Protein AF-A0AA90ZBV1-F1 (afdb_monomer_lite)

pLDDT: mean 76.78, std 12.33, range [44.19, 93.0]

Foldseek 3Di:
DDPVVVVVVVVVVVVVVVVPPPPDKDWDWPPPDDDPPDDIDIDTDDPDPDDDDDDDDDDDFDADPQFTFFFPWQDFDDDDKDKDKDKDAQWQWFWWWAPDPHIDTPDIAGDDNRMDMDMDIPDDGGGTTGGHGGGDDD

Organism: NCBI:txid325778

Sequence (138 aa):
MTKKTKICLLVCITLSLFLLIPSAGAYEITPINPTVGEEIIVTGNSPTSSVPAKIVFTKTVPVEDGEYLYYVGKVAIPEGPNKFIVEASNVEDLEVKTKLMFWLTAGHPS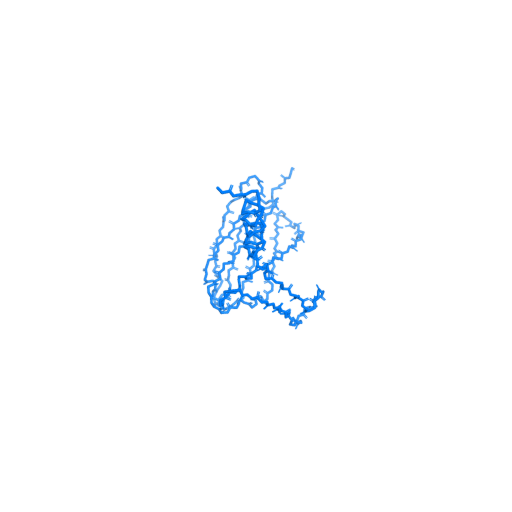ATDGKASYSMSNVPKGSLLHKTNRHSPA

Secondary structure (DSSP, 8-state):
--HHHHHHHHHHHHHHHHTT---PPPEEEE-SSPPTTPPPEEEE--SSS--------------BTTBB--------PPSSS-EEEEEEES-SB--EEEESSSEEEEE-PBPBTTEEEEEEES--SS-EEE-B------

Radius of gyration: 24.76 Å; chains: 1; bounding box: 38×33×84 Å

Structure (mmCIF, N/CA/C/O backbone):
data_AF-A0AA90ZBV1-F1
#
_entry.id   AF-A0AA90ZBV1-F1
#
loop_
_atom_site.group_PDB
_atom_site.id
_atom_site.type_symbol
_atom_site.label_atom_id
_atom_site.label_alt_id
_atom_site.label_comp_id
_atom_site.label_asym_id
_atom_site.label_entity_id
_atom_site.label_seq_id
_atom_site.pdbx_PDB_ins_code
_atom_site.Cartn_x
_atom_site.Cartn_y
_atom_site.Cartn_z
_atom_site.occupancy
_atom_site.B_iso_or_equiv
_atom_site.auth_seq_id
_atom_site.auth_comp_id
_atom_site.auth_asym_id
_atom_site.auth_atom_id
_atom_site.pdbx_PDB_model_num
ATOM 1 N N . MET A 1 1 ? 5.862 15.373 61.474 1.00 58.88 1 MET A N 1
ATOM 2 C CA . MET A 1 1 ? 5.528 14.149 60.705 1.00 58.88 1 MET A CA 1
ATOM 3 C C . MET A 1 1 ? 6.471 13.026 61.121 1.00 58.88 1 MET A C 1
ATOM 5 O O . MET A 1 1 ? 7.680 13.190 60.986 1.00 58.88 1 MET A O 1
ATOM 9 N N . THR A 1 2 ? 5.959 11.944 61.711 1.00 77.25 2 THR A N 1
ATOM 10 C CA . THR A 1 2 ? 6.802 10.882 62.295 1.00 77.25 2 THR A CA 1
ATOM 11 C C . THR A 1 2 ? 7.388 9.976 61.202 1.00 77.25 2 THR A C 1
ATOM 13 O O . THR A 1 2 ? 6.857 9.909 60.092 1.00 77.25 2 THR A O 1
ATOM 16 N N . LYS A 1 3 ? 8.487 9.259 61.493 1.00 79.19 3 LYS A N 1
ATOM 17 C CA . LYS A 1 3 ? 9.135 8.314 60.552 1.00 79.19 3 LYS A CA 1
ATOM 18 C C . LYS A 1 3 ? 8.133 7.300 59.974 1.00 79.19 3 LYS A C 1
ATOM 20 O O . LYS A 1 3 ? 8.190 6.990 58.790 1.00 79.19 3 LYS A O 1
ATOM 25 N N . LYS A 1 4 ? 7.163 6.873 60.790 1.00 78.25 4 LYS A N 1
ATOM 26 C CA . LYS A 1 4 ? 6.062 5.977 60.404 1.00 78.25 4 LYS A CA 1
ATOM 27 C C . LYS A 1 4 ? 5.124 6.616 59.372 1.00 78.25 4 LYS A C 1
ATOM 29 O O . LYS A 1 4 ? 4.787 5.973 58.386 1.00 78.25 4 LYS A O 1
ATOM 34 N N . THR A 1 5 ? 4.772 7.893 59.543 1.00 80.12 5 THR A N 1
ATOM 35 C CA . THR A 1 5 ? 3.947 8.638 58.575 1.00 80.12 5 THR A CA 1
ATOM 36 C C . THR A 1 5 ? 4.666 8.819 57.235 1.00 80.12 5 THR A C 1
ATOM 38 O O . THR A 1 5 ? 4.034 8.702 56.194 1.00 80.12 5 THR A O 1
ATOM 41 N N . LYS A 1 6 ? 5.987 9.055 57.239 1.00 81.19 6 LYS A N 1
ATOM 42 C CA . LYS A 1 6 ? 6.788 9.174 56.004 1.00 81.19 6 LYS A CA 1
ATOM 43 C C . LYS A 1 6 ? 6.893 7.848 55.243 1.00 81.19 6 LYS A C 1
ATOM 45 O O . LYS A 1 6 ? 6.773 7.854 54.027 1.00 81.19 6 LYS A O 1
ATOM 50 N N . ILE A 1 7 ? 7.077 6.731 55.953 1.00 86.88 7 ILE A N 1
ATOM 51 C CA . ILE A 1 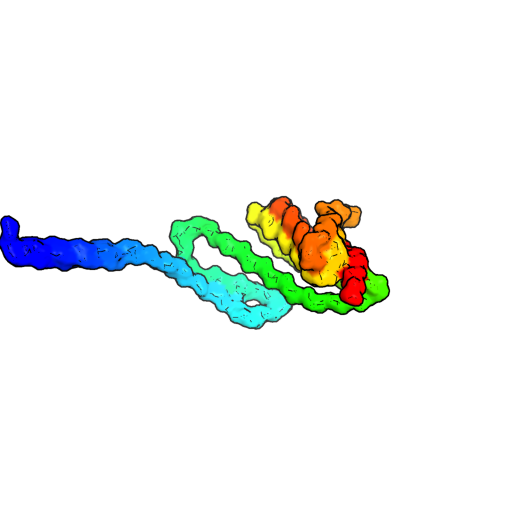7 ? 7.112 5.386 55.353 1.00 86.88 7 ILE A CA 1
ATOM 52 C C . ILE A 1 7 ? 5.747 5.026 54.759 1.00 86.88 7 ILE A C 1
ATOM 54 O O . ILE A 1 7 ? 5.687 4.568 53.627 1.00 86.88 7 ILE A O 1
ATOM 58 N N . CYS A 1 8 ? 4.656 5.293 55.482 1.00 86.31 8 CYS A N 1
ATOM 59 C CA . CYS A 1 8 ? 3.302 5.064 54.977 1.00 86.31 8 CYS A CA 1
ATOM 60 C C . CYS A 1 8 ? 3.029 5.885 53.707 1.00 86.31 8 CYS A C 1
ATOM 62 O O . CYS A 1 8 ? 2.565 5.346 52.708 1.00 86.31 8 CYS A O 1
ATOM 64 N N . LEU A 1 9 ? 3.411 7.168 53.708 1.00 85.75 9 LEU A N 1
ATOM 65 C CA . LEU A 1 9 ? 3.267 8.028 52.534 1.00 85.75 9 LEU A CA 1
ATOM 66 C C . LEU A 1 9 ? 4.093 7.511 51.344 1.00 85.75 9 LEU A C 1
ATOM 68 O O . LEU A 1 9 ? 3.588 7.478 50.228 1.00 85.75 9 LEU A O 1
ATOM 72 N N . LEU A 1 10 ? 5.334 7.074 51.586 1.00 87.12 10 LEU A N 1
ATOM 73 C CA . LEU A 1 10 ? 6.209 6.523 50.551 1.00 87.12 10 LEU A CA 1
ATOM 74 C C . LEU A 1 10 ? 5.605 5.255 49.928 1.00 87.12 10 LEU A C 1
ATOM 76 O O . LEU A 1 10 ? 5.562 5.150 48.709 1.00 87.12 10 LEU A O 1
ATOM 80 N N . VAL A 1 11 ? 5.078 4.342 50.753 1.00 88.69 11 VAL A N 1
ATOM 81 C CA . VAL A 1 11 ? 4.419 3.107 50.295 1.00 88.69 11 VAL A CA 1
ATOM 82 C C . VAL A 1 11 ? 3.158 3.418 49.485 1.00 88.69 11 VAL A C 1
ATOM 84 O O . VAL A 1 11 ? 2.960 2.842 48.415 1.00 88.69 11 VAL A O 1
ATOM 87 N N . CYS A 1 12 ? 2.331 4.363 49.939 1.00 85.00 12 CYS A N 1
ATOM 88 C CA . CYS A 1 12 ? 1.135 4.781 49.206 1.00 85.00 12 CYS A CA 1
ATOM 89 C C . CYS A 1 12 ? 1.480 5.405 47.851 1.00 85.00 12 CYS A C 1
ATOM 91 O O . CYS A 1 12 ? 0.835 5.076 46.856 1.00 85.00 12 CYS A O 1
ATOM 93 N N . ILE A 1 13 ? 2.509 6.256 47.790 1.00 86.44 13 ILE A N 1
ATOM 94 C CA . ILE A 1 13 ? 2.992 6.856 46.539 1.00 86.44 13 ILE A CA 1
ATOM 95 C C . ILE A 1 13 ? 3.507 5.761 45.601 1.00 86.44 13 ILE A C 1
ATOM 97 O O . ILE A 1 13 ? 3.111 5.715 44.442 1.00 86.44 13 ILE A O 1
ATOM 101 N N . THR A 1 14 ? 4.320 4.822 46.094 1.00 82.44 14 THR A N 1
ATOM 102 C CA . THR A 1 14 ? 4.816 3.726 45.249 1.00 82.44 14 THR A CA 1
ATOM 103 C C . THR A 1 14 ? 3.687 2.837 44.726 1.00 82.44 14 THR A C 1
ATOM 105 O O . THR A 1 14 ? 3.709 2.457 43.561 1.00 82.44 14 THR A O 1
ATOM 108 N N . LEU A 1 15 ? 2.665 2.553 45.540 1.00 83.25 15 LEU A N 1
ATOM 109 C CA . LEU A 1 15 ? 1.532 1.717 45.136 1.00 83.25 15 LEU A CA 1
ATOM 110 C C . LEU A 1 15 ? 0.642 2.418 44.100 1.00 83.25 15 LEU A C 1
ATOM 112 O O . LEU A 1 15 ? 0.181 1.788 43.154 1.00 83.25 15 LEU A O 1
ATOM 116 N N . SER A 1 16 ? 0.439 3.728 44.245 1.00 79.81 16 SER A N 1
ATOM 117 C CA . SER A 1 16 ? -0.334 4.518 43.281 1.00 79.81 16 SER A CA 1
ATOM 118 C C . SER A 1 16 ? 0.407 4.733 41.958 1.00 79.81 16 SER A C 1
ATOM 120 O O . SER A 1 16 ? -0.244 4.764 40.916 1.00 79.81 16 SER A O 1
ATOM 122 N N . LEU A 1 17 ? 1.746 4.766 41.953 1.00 77.50 17 LEU A N 1
ATOM 123 C CA . LEU A 1 17 ? 2.526 4.742 40.708 1.00 77.50 17 LEU A CA 1
ATOM 124 C C . LEU A 1 17 ? 2.380 3.421 39.931 1.00 77.50 17 LEU A C 1
ATOM 126 O O . LEU A 1 17 ? 2.368 3.447 38.704 1.00 77.50 17 LEU A O 1
ATOM 130 N N . PHE A 1 18 ? 2.227 2.279 40.610 1.00 70.94 18 PHE A N 1
ATOM 131 C CA . PHE A 1 18 ? 2.058 0.976 39.948 1.00 70.94 18 PHE A CA 1
ATOM 132 C C . PHE A 1 18 ? 0.698 0.806 39.251 1.00 70.94 18 PHE A C 1
ATOM 134 O O . PHE A 1 18 ? 0.591 0.027 38.307 1.00 70.94 18 PHE A O 1
ATOM 141 N N . LEU A 1 19 ? -0.334 1.542 39.673 1.00 70.69 19 LEU A N 1
ATOM 142 C CA . LEU A 1 19 ? -1.674 1.486 39.070 1.00 70.69 19 LEU A CA 1
ATOM 143 C C . LEU A 1 19 ? -1.800 2.312 37.781 1.00 70.69 19 LEU A C 1
ATOM 145 O O . LEU A 1 19 ? -2.812 2.221 37.093 1.00 70.69 19 LEU A O 1
ATOM 149 N N . LEU A 1 20 ? -0.786 3.114 37.446 1.00 65.75 20 LEU A N 1
ATOM 150 C CA . LEU A 1 20 ? -0.769 3.961 36.251 1.00 65.75 20 LEU A CA 1
ATOM 151 C C . LEU A 1 20 ? -0.214 3.251 35.011 1.00 65.75 20 LEU A C 1
ATOM 153 O O . LEU A 1 20 ? -0.076 3.893 33.973 1.00 65.75 20 LEU A O 1
ATOM 157 N N . ILE A 1 21 ? 0.121 1.958 35.090 1.00 69.56 21 ILE A N 1
ATOM 158 C CA . ILE A 1 21 ? 0.583 1.211 33.918 1.00 69.56 21 ILE A CA 1
ATOM 159 C C . ILE A 1 21 ? -0.622 1.034 32.982 1.00 69.56 21 ILE A C 1
ATOM 161 O O . ILE A 1 21 ? -1.562 0.321 33.343 1.00 69.56 21 ILE A O 1
ATOM 165 N N . PRO A 1 22 ? -0.638 1.663 31.792 1.00 64.19 22 PRO A N 1
ATOM 166 C CA . PRO A 1 22 ? -1.705 1.427 30.836 1.00 64.19 22 PRO A CA 1
ATOM 167 C C . PRO A 1 22 ? -1.678 -0.051 30.445 1.00 64.19 22 PRO A C 1
ATOM 169 O O . PRO A 1 22 ? -0.623 -0.580 30.087 1.00 64.19 22 PRO A O 1
ATOM 172 N N . SER A 1 23 ? -2.824 -0.733 30.504 1.00 60.84 23 SER A N 1
ATOM 173 C CA . SER A 1 23 ? -2.918 -2.074 29.934 1.00 60.84 23 SER A CA 1
ATOM 174 C C . SER A 1 23 ? -2.713 -1.942 28.427 1.00 60.84 23 SER A C 1
ATOM 176 O O . SER A 1 23 ? -3.574 -1.403 27.726 1.00 60.84 23 SER A O 1
ATOM 178 N N . ALA A 1 24 ? -1.564 -2.387 27.922 1.00 62.38 24 ALA A N 1
ATOM 179 C CA . ALA A 1 24 ? -1.395 -2.564 26.491 1.00 62.38 24 ALA A CA 1
ATOM 180 C C . ALA A 1 24 ? -2.477 -3.548 26.025 1.00 62.38 24 ALA A C 1
ATOM 182 O O . ALA A 1 24 ? -2.608 -4.632 26.594 1.00 62.38 24 ALA A O 1
ATOM 183 N N . GLY A 1 25 ? -3.291 -3.146 25.046 1.00 63.03 25 GLY A N 1
ATOM 184 C CA . GLY A 1 25 ? -4.270 -4.048 24.449 1.00 63.03 25 GLY A CA 1
ATOM 185 C C . GLY A 1 25 ? -3.539 -5.269 23.898 1.00 63.03 25 GLY A C 1
ATOM 186 O O . GLY A 1 25 ? -2.660 -5.128 23.049 1.00 63.03 25 GLY A O 1
ATOM 187 N N . ALA A 1 26 ? -3.857 -6.450 24.424 1.00 76.12 26 ALA A N 1
ATOM 188 C CA . ALA A 1 26 ? -3.373 -7.704 23.872 1.00 76.12 26 ALA A CA 1
ATOM 189 C C . ALA A 1 26 ? -4.268 -8.061 22.682 1.00 76.12 26 ALA A C 1
ATOM 191 O O . ALA A 1 26 ? -5.489 -8.137 22.837 1.00 76.12 26 ALA A O 1
ATOM 192 N N . TYR A 1 27 ? -3.658 -8.237 21.511 1.00 82.00 27 TYR A N 1
ATOM 193 C CA . TYR A 1 27 ? -4.326 -8.714 20.306 1.00 82.00 27 TYR A CA 1
ATOM 194 C C . TYR A 1 27 ? -3.715 -10.052 19.895 1.00 82.00 27 TYR A C 1
ATOM 196 O O . TYR A 1 27 ? -2.494 -10.193 19.849 1.00 82.00 27 TYR A O 1
ATOM 204 N N . GLU A 1 28 ? -4.567 -11.011 19.573 1.00 86.75 28 GLU A N 1
ATOM 205 C CA . GLU A 1 28 ? -4.226 -12.327 19.045 1.00 86.75 28 GLU A CA 1
ATOM 206 C C . GLU A 1 28 ? -4.736 -12.432 17.606 1.00 86.75 28 GLU A C 1
ATOM 208 O O . GLU A 1 28 ? -5.804 -11.911 17.283 1.00 86.75 28 GLU A O 1
ATOM 213 N N . ILE A 1 29 ? -3.962 -13.078 16.730 1.00 86.38 29 ILE A N 1
ATOM 214 C CA . ILE A 1 29 ? -4.259 -13.199 15.297 1.00 86.38 29 ILE A CA 1
ATOM 215 C C . ILE A 1 29 ? -4.319 -14.681 14.934 1.00 86.38 29 ILE A C 1
ATOM 217 O O . ILE A 1 29 ? -3.369 -15.417 15.202 1.00 86.38 29 ILE A O 1
ATOM 221 N N . THR A 1 30 ? -5.412 -15.110 14.302 1.00 88.81 30 THR A N 1
ATOM 222 C CA . THR A 1 30 ? -5.613 -16.495 13.853 1.00 88.81 30 THR A CA 1
ATOM 223 C C . THR A 1 30 ? -6.172 -16.532 12.426 1.00 88.81 30 THR A C 1
ATOM 225 O O . THR A 1 30 ? -7.145 -15.831 12.165 1.00 88.81 30 THR A O 1
ATOM 228 N N . PRO A 1 31 ? -5.634 -17.363 11.513 1.00 88.00 31 PRO A N 1
ATOM 229 C CA . PRO A 1 31 ? -4.410 -18.153 11.655 1.00 88.00 31 PRO A CA 1
ATOM 230 C C . PRO A 1 31 ? -3.150 -17.282 11.510 1.00 88.00 31 PRO A C 1
ATOM 232 O O . PRO A 1 31 ? -3.157 -16.257 10.836 1.00 88.00 31 PRO A O 1
ATOM 235 N N . ILE A 1 32 ? -2.040 -17.715 12.117 1.00 83.50 32 ILE A N 1
ATOM 236 C CA . ILE A 1 32 ? -0.732 -17.036 11.993 1.00 83.50 32 ILE A CA 1
ATOM 237 C C . ILE A 1 32 ? -0.180 -17.117 10.561 1.00 83.50 32 ILE A C 1
ATOM 239 O O . ILE A 1 32 ? 0.501 -16.201 10.111 1.00 83.50 32 ILE A O 1
ATOM 243 N N . ASN A 1 33 ? -0.494 -18.200 9.843 1.00 85.12 33 ASN A N 1
ATOM 244 C CA . ASN A 1 33 ? -0.067 -18.434 8.464 1.00 85.12 33 ASN A CA 1
ATOM 245 C C . ASN A 1 33 ? -1.296 -18.670 7.572 1.00 85.12 33 ASN A C 1
ATOM 247 O O . ASN A 1 33 ? -1.566 -19.817 7.215 1.00 85.12 33 ASN A O 1
ATOM 251 N N . PRO A 1 34 ? -2.064 -17.614 7.259 1.00 83.81 34 PRO A N 1
ATOM 252 C CA . PRO A 1 34 ? -3.245 -17.730 6.419 1.00 83.81 34 PRO A CA 1
ATOM 253 C C . PRO A 1 34 ? -2.865 -18.114 4.989 1.00 83.81 34 PRO A C 1
ATOM 255 O O . PRO A 1 34 ? -1.869 -17.645 4.431 1.00 83.81 34 PRO A O 1
ATOM 258 N N . THR A 1 35 ? -3.700 -18.933 4.371 1.00 83.31 35 THR A N 1
ATOM 259 C CA . THR A 1 35 ? -3.677 -19.246 2.944 1.00 83.31 35 THR A CA 1
ATOM 260 C C . THR A 1 35 ? -4.674 -18.374 2.181 1.00 83.31 35 THR A C 1
ATOM 262 O O . THR A 1 35 ? -5.545 -17.714 2.751 1.00 83.31 35 THR A O 1
ATOM 265 N N . VAL A 1 36 ? -4.516 -18.296 0.858 1.00 77.75 36 VAL A N 1
ATOM 266 C CA . VAL A 1 36 ? -5.352 -17.423 0.021 1.00 77.75 36 VAL A CA 1
ATOM 267 C C . VAL A 1 36 ? -6.819 -17.843 0.130 1.00 77.75 36 VAL A C 1
ATOM 269 O O . VAL A 1 36 ? -7.178 -18.949 -0.259 1.00 77.75 36 VAL A O 1
ATOM 272 N N . GLY A 1 37 ? -7.661 -16.923 0.603 1.00 75.56 37 GLY A N 1
ATOM 273 C CA . GLY A 1 37 ? -9.094 -17.153 0.797 1.00 75.56 37 GLY A CA 1
ATOM 274 C C . GLY A 1 37 ? -9.491 -17.494 2.233 1.00 75.56 37 GLY A C 1
ATOM 275 O O . GLY A 1 37 ? -10.687 -17.570 2.500 1.00 75.56 37 GLY A O 1
ATOM 276 N N . GLU A 1 38 ? -8.536 -17.650 3.153 1.00 81.69 38 GLU A N 1
ATOM 277 C CA . GLU A 1 38 ? -8.839 -17.806 4.577 1.00 81.69 38 GLU A CA 1
ATOM 278 C C . GLU A 1 38 ? -9.190 -16.473 5.244 1.00 81.69 38 GLU A C 1
ATOM 280 O O . GLU A 1 38 ? -8.665 -15.408 4.906 1.00 81.69 38 GLU A O 1
ATOM 285 N N . GLU A 1 39 ? -10.088 -16.554 6.221 1.00 84.12 39 GLU A N 1
ATOM 286 C CA . GLU A 1 39 ? -10.450 -15.435 7.080 1.00 84.12 39 GLU A CA 1
ATOM 287 C C . GLU A 1 39 ? -9.404 -15.268 8.190 1.00 84.12 39 GLU A C 1
ATOM 289 O O . GLU A 1 39 ? -9.060 -16.224 8.886 1.00 84.12 39 GLU A O 1
ATOM 294 N N . ILE A 1 40 ? -8.899 -14.042 8.355 1.00 85.62 40 ILE A N 1
ATOM 295 C CA . ILE A 1 40 ? -7.987 -13.681 9.443 1.00 85.62 40 ILE A CA 1
ATOM 296 C C . ILE A 1 40 ? -8.807 -13.025 10.548 1.00 85.62 40 ILE A C 1
ATOM 298 O O . ILE A 1 40 ? -9.386 -11.955 10.357 1.00 85.62 40 ILE A O 1
ATOM 302 N N . ILE A 1 41 ? -8.813 -13.649 11.717 1.00 85.31 41 ILE A N 1
ATOM 303 C CA . ILE A 1 41 ? -9.507 -13.182 12.909 1.00 85.31 41 ILE A CA 1
ATOM 304 C C . ILE A 1 41 ? -8.490 -12.507 13.826 1.00 85.31 41 ILE A C 1
ATOM 306 O O . ILE A 1 41 ? -7.482 -13.108 14.200 1.00 85.31 41 ILE A O 1
ATOM 310 N N . VAL A 1 42 ? -8.776 -11.261 14.206 1.00 84.62 42 VAL A N 1
ATOM 311 C CA . VAL A 1 42 ? -8.011 -10.516 15.210 1.00 84.62 42 VAL A CA 1
ATOM 312 C C . VAL A 1 42 ? -8.893 -10.317 16.438 1.00 84.62 42 VAL A C 1
ATOM 314 O O . VAL A 1 42 ? -9.898 -9.609 16.374 1.00 84.62 42 VAL A O 1
ATOM 317 N N . THR A 1 43 ? -8.527 -10.934 17.557 1.00 85.38 43 THR A N 1
ATOM 318 C CA . THR A 1 43 ? -9.241 -10.833 18.839 1.00 85.38 43 THR A CA 1
ATOM 319 C C . THR A 1 43 ? -8.407 -10.070 19.847 1.00 85.38 43 THR A C 1
ATOM 321 O O . THR A 1 43 ? -7.210 -10.296 19.954 1.00 85.38 43 THR A O 1
ATOM 324 N N . GLY A 1 44 ? -9.015 -9.178 20.622 1.00 81.00 44 GLY A N 1
ATOM 325 C CA . GLY A 1 44 ? -8.294 -8.454 21.661 1.00 81.00 44 GLY A CA 1
ATOM 326 C C . GLY A 1 44 ? -9.154 -7.426 22.371 1.00 81.00 44 GLY A C 1
ATOM 327 O O . GLY A 1 44 ? -10.270 -7.125 21.946 1.00 81.00 44 GLY A O 1
ATOM 328 N N . ASN A 1 45 ? -8.608 -6.865 23.446 1.00 79.94 45 ASN A N 1
ATOM 329 C CA . ASN A 1 45 ? -9.257 -5.790 24.186 1.00 79.94 45 ASN A CA 1
ATOM 330 C C . ASN A 1 45 ? -8.719 -4.443 23.704 1.00 79.94 45 ASN A C 1
ATOM 332 O O . ASN A 1 45 ? -7.556 -4.108 23.938 1.00 79.94 45 ASN A O 1
ATOM 336 N N . SER A 1 46 ? -9.586 -3.662 23.062 1.00 74.19 46 SER A N 1
ATOM 337 C CA . SER A 1 46 ? -9.286 -2.286 22.683 1.00 74.19 46 SER A CA 1
ATOM 338 C C . SER A 1 46 ? -9.951 -1.309 23.656 1.00 74.19 46 SER A C 1
ATOM 340 O O . SER A 1 46 ? -11.157 -1.416 23.886 1.00 74.19 46 SER A O 1
ATOM 342 N N . PRO A 1 47 ? -9.221 -0.316 24.198 1.00 72.19 47 PRO A N 1
ATOM 343 C CA . PRO A 1 47 ? -9.838 0.788 24.930 1.00 72.19 47 PRO A CA 1
ATOM 344 C C . PRO A 1 47 ? -10.623 1.736 24.002 1.00 72.19 47 PRO A C 1
ATOM 346 O O . PRO A 1 47 ? -11.335 2.615 24.484 1.00 72.19 47 PRO A O 1
ATOM 349 N N . THR A 1 48 ? -10.491 1.586 22.678 1.00 73.56 48 THR A N 1
ATOM 350 C CA . THR A 1 48 ? -11.166 2.397 21.655 1.00 73.56 48 THR A CA 1
ATOM 351 C C . THR A 1 48 ? -12.192 1.581 20.870 1.00 73.56 48 THR A C 1
ATOM 353 O O . THR A 1 48 ? -12.022 0.383 20.654 1.00 73.56 48 THR A O 1
ATOM 356 N N . SER A 1 49 ? -13.230 2.250 20.360 1.00 72.88 49 SER A N 1
ATOM 357 C CA . SER A 1 49 ? -14.286 1.642 19.532 1.0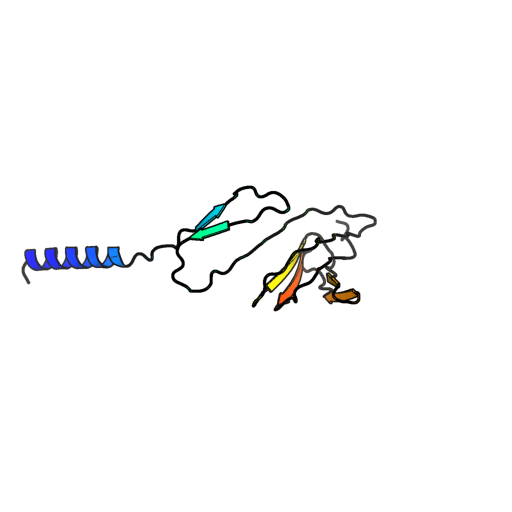0 72.88 49 SER A CA 1
ATOM 358 C C . SER A 1 49 ? -13.838 1.234 18.122 1.00 72.88 49 SER A C 1
ATOM 360 O O . SER A 1 49 ? -14.575 0.543 17.426 1.00 72.88 49 SER A O 1
ATOM 362 N N . SER A 1 50 ? -12.649 1.663 17.691 1.00 74.38 50 SER A N 1
ATOM 363 C CA . SER A 1 50 ? -12.059 1.339 16.392 1.00 74.38 50 SER A CA 1
ATOM 364 C C . SER A 1 50 ? -10.591 0.975 16.562 1.00 74.38 50 SER A C 1
ATOM 366 O O . SER A 1 50 ? -9.858 1.668 17.275 1.00 74.38 50 SER A O 1
ATOM 368 N N . VAL A 1 51 ? -10.163 -0.078 15.867 1.00 76.50 51 VAL A N 1
ATOM 369 C CA . VAL A 1 51 ? -8.777 -0.558 15.847 1.00 76.50 51 VAL A CA 1
ATOM 370 C C . VAL A 1 51 ? -8.199 -0.295 14.454 1.00 76.50 51 VAL A C 1
ATOM 372 O O . VAL A 1 51 ? -8.742 -0.804 13.473 1.00 76.50 51 VAL A O 1
ATOM 375 N N . PRO A 1 52 ? -7.136 0.518 14.317 1.00 78.00 52 PRO A N 1
ATOM 376 C CA . PRO A 1 52 ? -6.505 0.733 13.023 1.00 78.00 52 PRO A CA 1
ATOM 377 C C . PRO A 1 52 ? -5.799 -0.549 12.566 1.00 78.00 52 PRO A C 1
ATOM 379 O O . PRO A 1 52 ? -4.976 -1.104 13.291 1.00 78.00 52 PRO A O 1
ATOM 382 N N . ALA A 1 53 ? -6.085 -0.991 11.344 1.00 78.88 53 ALA A N 1
ATOM 383 C CA . ALA A 1 53 ? -5.409 -2.119 10.714 1.00 78.88 53 ALA A CA 1
ATOM 384 C C . ALA A 1 53 ? -4.473 -1.629 9.601 1.00 78.88 53 ALA A C 1
ATOM 386 O O . ALA A 1 53 ? -4.821 -0.732 8.829 1.00 78.88 53 ALA A O 1
ATOM 387 N N . LYS A 1 54 ? -3.286 -2.237 9.497 1.00 84.69 54 LYS A N 1
ATOM 388 C CA . LYS A 1 54 ? -2.336 -2.009 8.400 1.00 84.69 54 LYS A CA 1
ATOM 389 C C . LYS A 1 54 ? -1.978 -3.347 7.769 1.00 84.69 54 LYS A C 1
ATOM 391 O O . LYS A 1 54 ? -1.498 -4.241 8.455 1.00 84.69 54 LYS A O 1
ATOM 396 N N . ILE A 1 55 ? -2.168 -3.444 6.459 1.00 79.50 55 ILE A N 1
ATOM 397 C CA . ILE A 1 55 ? -1.813 -4.620 5.664 1.00 79.50 55 ILE A CA 1
ATOM 398 C C . ILE A 1 55 ? -0.706 -4.203 4.698 1.00 79.50 55 ILE A C 1
ATOM 400 O O . ILE A 1 55 ? -0.819 -3.167 4.042 1.00 79.50 55 ILE A O 1
ATOM 404 N N . VAL A 1 56 ? 0.375 -4.980 4.639 1.00 84.69 56 VAL A N 1
ATOM 405 C CA . VAL A 1 56 ? 1.524 -4.719 3.763 1.00 84.69 56 VAL A CA 1
ATOM 406 C C . VAL A 1 56 ? 1.786 -5.960 2.925 1.00 84.69 56 VAL A C 1
ATOM 408 O O . VAL A 1 56 ? 1.926 -7.053 3.465 1.00 84.69 56 VAL A O 1
ATOM 411 N N . PHE A 1 57 ? 1.873 -5.773 1.612 1.00 81.81 57 PHE A N 1
ATOM 412 C CA . PHE A 1 57 ? 2.254 -6.815 0.668 1.00 81.81 57 PHE A CA 1
ATOM 413 C C . PHE A 1 57 ? 3.564 -6.416 -0.000 1.00 81.81 57 PHE A C 1
ATOM 415 O O . PHE A 1 57 ? 3.662 -5.323 -0.554 1.00 81.81 57 PHE A O 1
ATOM 422 N N . THR A 1 58 ? 4.540 -7.319 0.013 1.00 86.12 58 THR A N 1
ATOM 423 C CA . THR A 1 58 ? 5.838 -7.114 -0.634 1.00 86.12 58 THR A CA 1
ATOM 424 C C . THR A 1 58 ? 6.032 -8.177 -1.700 1.00 86.12 58 THR A C 1
ATOM 426 O O . THR A 1 58 ? 5.814 -9.361 -1.442 1.00 86.12 58 THR A O 1
ATOM 429 N N . LYS A 1 59 ? 6.451 -7.770 -2.899 1.00 84.44 59 LYS A N 1
ATOM 430 C CA . LYS A 1 59 ? 6.771 -8.694 -3.985 1.00 84.44 59 LYS A CA 1
ATOM 431 C C . LYS A 1 59 ? 7.955 -8.189 -4.797 1.00 84.44 59 LYS A C 1
ATOM 433 O O . LYS A 1 59 ? 7.982 -7.029 -5.188 1.00 84.44 59 LYS A O 1
ATOM 438 N N . THR A 1 60 ? 8.889 -9.087 -5.090 1.00 89.06 60 THR A N 1
ATOM 439 C CA . THR A 1 60 ? 9.930 -8.869 -6.098 1.00 89.06 60 THR A CA 1
ATOM 440 C C . THR A 1 60 ? 9.374 -9.255 -7.463 1.00 89.06 60 THR A C 1
ATOM 442 O O . THR A 1 60 ? 8.815 -10.343 -7.622 1.00 89.06 60 THR A O 1
ATOM 445 N N . VAL A 1 61 ? 9.492 -8.358 -8.437 1.00 84.88 61 VAL A N 1
ATOM 446 C CA . VAL A 1 61 ? 8.933 -8.517 -9.785 1.00 84.88 61 VAL A CA 1
ATOM 447 C C . VAL A 1 61 ? 10.100 -8.523 -10.774 1.00 84.88 61 VAL A C 1
ATOM 449 O O . VAL A 1 61 ? 10.980 -7.671 -10.638 1.00 84.88 61 VAL A O 1
ATOM 452 N N . PRO A 1 62 ? 10.163 -9.479 -11.719 1.00 84.69 62 PRO A N 1
ATOM 453 C CA . PRO A 1 62 ? 11.184 -9.455 -12.756 1.00 84.69 62 PRO A CA 1
ATOM 454 C C . PRO A 1 62 ? 10.990 -8.241 -13.669 1.00 84.69 62 PRO A C 1
ATOM 456 O O . PRO A 1 62 ? 9.865 -7.793 -13.895 1.00 84.69 62 PRO A O 1
ATOM 459 N N . VAL A 1 63 ? 12.104 -7.728 -14.181 1.00 83.88 63 VAL A N 1
ATOM 460 C CA . VAL A 1 63 ? 12.125 -6.669 -15.189 1.00 83.88 63 VAL A CA 1
ATOM 461 C C . VAL A 1 63 ? 12.300 -7.325 -16.554 1.00 83.88 63 VAL A C 1
ATOM 463 O O . VAL A 1 63 ? 13.227 -8.112 -16.740 1.00 83.88 63 VAL A O 1
ATOM 466 N N . GLU A 1 64 ? 11.432 -6.987 -17.497 1.00 81.88 64 GLU A N 1
ATOM 467 C CA . GLU A 1 64 ? 11.475 -7.436 -18.888 1.00 81.88 64 GLU A CA 1
ATOM 468 C C . GLU A 1 64 ? 11.543 -6.205 -19.792 1.00 81.88 64 GLU A C 1
ATOM 470 O O . GLU A 1 64 ? 10.776 -5.265 -19.611 1.00 81.88 64 GLU A O 1
ATOM 475 N N . ASP A 1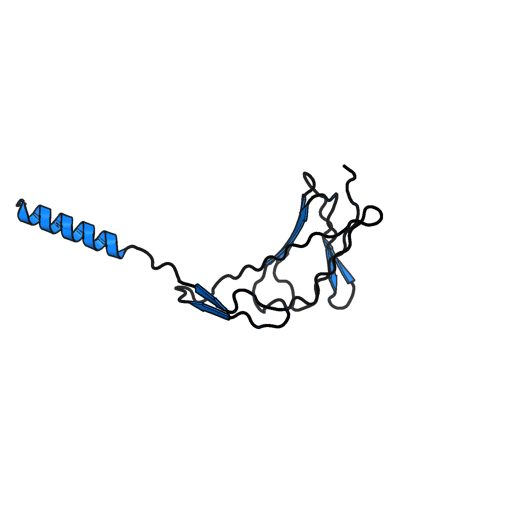 65 ? 12.507 -6.173 -20.716 1.00 83.94 65 ASP A N 1
ATOM 476 C CA . ASP A 1 65 ? 12.746 -5.044 -21.634 1.00 83.94 65 ASP A CA 1
ATOM 477 C C . ASP A 1 65 ? 12.883 -3.678 -20.945 1.00 83.94 65 ASP A C 1
ATOM 479 O O . ASP A 1 65 ? 12.531 -2.627 -21.480 1.00 83.94 65 ASP A O 1
ATOM 483 N N . GLY A 1 66 ? 13.428 -3.696 -19.729 1.00 81.94 66 GLY A N 1
ATOM 484 C CA . GLY A 1 66 ? 13.569 -2.499 -18.922 1.00 81.94 66 GLY A CA 1
ATOM 485 C C . GLY A 1 66 ? 12.236 -1.983 -18.388 1.00 81.94 66 GLY A C 1
ATOM 486 O O . GLY A 1 66 ? 12.158 -0.818 -18.049 1.00 81.94 66 GLY A O 1
ATOM 487 N N . GLU A 1 67 ? 11.191 -2.793 -18.282 1.00 80.75 67 GLU A N 1
ATOM 488 C CA . GLU A 1 67 ? 9.926 -2.440 -17.634 1.00 80.75 67 GLU A CA 1
ATOM 489 C C . GLU A 1 67 ? 9.504 -3.554 -16.668 1.00 80.75 67 GLU A C 1
ATOM 491 O O . GLU A 1 67 ? 10.007 -4.674 -16.715 1.00 80.75 67 GLU A O 1
ATOM 496 N N . TYR A 1 68 ? 8.588 -3.263 -15.746 1.00 79.50 68 TYR A N 1
ATOM 497 C CA . TYR A 1 68 ? 8.023 -4.279 -14.859 1.00 79.50 68 TYR A CA 1
ATOM 498 C C . TYR A 1 68 ? 6.517 -4.090 -14.749 1.00 79.50 68 TYR A C 1
ATOM 500 O O . TYR A 1 68 ? 6.000 -2.980 -14.679 1.00 79.50 68 TYR A O 1
ATOM 508 N N . LEU A 1 69 ? 5.790 -5.201 -14.719 1.00 79.56 69 LEU A N 1
ATOM 509 C CA . LEU A 1 69 ? 4.338 -5.193 -14.670 1.00 79.56 69 LEU A CA 1
ATOM 510 C C . LEU A 1 69 ? 3.871 -6.087 -13.537 1.00 79.56 69 LEU A C 1
ATOM 512 O O . LEU A 1 69 ? 4.125 -7.291 -13.530 1.00 79.56 69 LEU A O 1
ATOM 516 N N . TYR A 1 70 ? 3.157 -5.503 -12.578 1.00 80.31 70 TYR A N 1
ATOM 517 C CA . TYR A 1 70 ? 2.620 -6.267 -11.467 1.00 80.31 70 TYR A CA 1
ATOM 518 C C . TYR A 1 70 ? 1.140 -6.024 -11.250 1.00 80.31 70 TYR A C 1
ATOM 520 O O . TYR A 1 70 ? 0.719 -4.979 -10.779 1.00 80.31 70 TYR A O 1
ATOM 528 N N . TYR A 1 71 ? 0.346 -7.056 -11.498 1.00 75.31 71 TYR A N 1
ATOM 529 C CA . TYR A 1 71 ? -1.070 -7.032 -11.188 1.00 75.31 71 TYR A CA 1
ATOM 530 C C . TYR A 1 71 ? -1.305 -7.423 -9.731 1.00 75.31 71 TYR A C 1
ATOM 532 O O . TYR A 1 71 ? -1.263 -8.600 -9.369 1.00 75.31 71 TYR A O 1
ATOM 540 N N . VAL A 1 72 ? -1.597 -6.424 -8.898 1.00 71.88 72 VAL A N 1
ATOM 541 C CA . VAL A 1 72 ? -2.239 -6.655 -7.602 1.00 71.88 72 VAL A CA 1
ATOM 542 C C . VAL A 1 72 ? -3.629 -7.223 -7.910 1.00 71.88 72 VAL A C 1
ATOM 544 O O . VAL A 1 72 ? -4.405 -6.595 -8.621 1.00 71.88 72 VAL A O 1
ATOM 547 N N . GLY A 1 73 ? -3.910 -8.461 -7.491 1.00 64.25 73 GLY A N 1
ATOM 548 C CA . GLY A 1 73 ? -5.193 -9.126 -7.756 1.00 64.25 73 GLY A CA 1
ATOM 549 C C . GLY A 1 73 ? -6.388 -8.407 -7.110 1.00 64.25 73 GLY A C 1
ATOM 550 O O . GLY A 1 73 ? -6.265 -7.300 -6.596 1.00 64.25 73 GLY A O 1
ATOM 551 N N . LYS A 1 74 ? -7.570 -9.044 -7.097 1.00 63.84 74 LYS A N 1
ATOM 552 C CA . LYS A 1 74 ? -8.775 -8.500 -6.439 1.00 63.84 74 LYS A CA 1
ATOM 553 C C . LYS A 1 74 ? -8.576 -8.383 -4.917 1.00 63.84 74 LYS A C 1
ATOM 555 O O . LYS A 1 74 ? -9.009 -9.251 -4.169 1.00 63.84 74 LYS A O 1
ATOM 560 N N . VAL A 1 75 ? -7.932 -7.314 -4.457 1.00 66.62 75 VAL A N 1
ATOM 561 C CA . VAL A 1 75 ? -7.888 -6.942 -3.041 1.00 66.62 75 VAL A CA 1
ATOM 562 C C . VAL A 1 75 ? -9.223 -6.290 -2.703 1.00 66.62 75 VAL A C 1
ATOM 564 O O . VAL A 1 75 ? -9.579 -5.257 -3.268 1.00 66.62 75 VAL A O 1
ATOM 567 N N . ALA A 1 76 ? -9.986 -6.915 -1.809 1.00 67.12 76 ALA A N 1
ATOM 568 C CA . ALA A 1 76 ? -11.207 -6.324 -1.285 1.00 67.12 76 ALA A CA 1
ATOM 569 C C . ALA A 1 76 ? -10.833 -5.253 -0.255 1.00 67.12 76 ALA A C 1
ATOM 571 O O . ALA A 1 76 ? -10.292 -5.563 0.804 1.00 67.12 76 ALA A O 1
ATOM 572 N N . ILE A 1 77 ? -11.101 -3.988 -0.580 1.00 69.50 77 ILE A N 1
ATOM 573 C CA . ILE A 1 77 ? -10.905 -2.883 0.359 1.00 69.50 77 ILE A CA 1
ATOM 574 C C . ILE A 1 77 ? -12.122 -2.831 1.292 1.00 69.50 77 ILE A C 1
ATOM 576 O O . ILE A 1 77 ? -13.252 -2.785 0.788 1.00 69.50 77 ILE A O 1
ATOM 580 N N . PRO A 1 78 ? -11.921 -2.871 2.622 1.00 66.88 78 PRO A N 1
ATOM 581 C CA . PRO A 1 78 ? -13.017 -2.809 3.580 1.00 66.88 78 PRO A CA 1
ATOM 582 C C . PRO A 1 78 ? -13.726 -1.452 3.526 1.00 66.88 78 PRO A C 1
ATOM 584 O O . PRO A 1 78 ? -13.152 -0.438 3.126 1.00 66.88 78 PRO A O 1
ATOM 587 N N . GLU A 1 79 ? -14.993 -1.438 3.932 1.00 68.25 79 GLU A N 1
ATOM 588 C CA . GLU A 1 79 ? -15.786 -0.211 4.004 1.00 68.25 79 GLU A CA 1
ATOM 589 C C . GLU A 1 79 ? -15.279 0.704 5.133 1.00 68.25 79 GLU A C 1
ATOM 591 O O . GLU A 1 79 ? -14.858 0.235 6.190 1.00 68.25 79 GLU A O 1
ATOM 596 N N . GLY A 1 80 ? -15.315 2.020 4.899 1.00 74.56 80 GLY A N 1
ATOM 597 C CA . GLY A 1 80 ? -14.832 3.043 5.833 1.00 74.56 80 GLY A CA 1
ATOM 598 C C . GLY A 1 80 ? -13.577 3.794 5.355 1.00 74.56 80 GLY A C 1
ATOM 599 O O . GLY A 1 80 ? -13.072 3.542 4.254 1.00 74.56 80 GLY A O 1
ATOM 600 N N . PRO A 1 81 ? -13.080 4.759 6.158 1.00 81.56 81 PRO A N 1
ATOM 601 C CA . PRO A 1 81 ? -11.887 5.531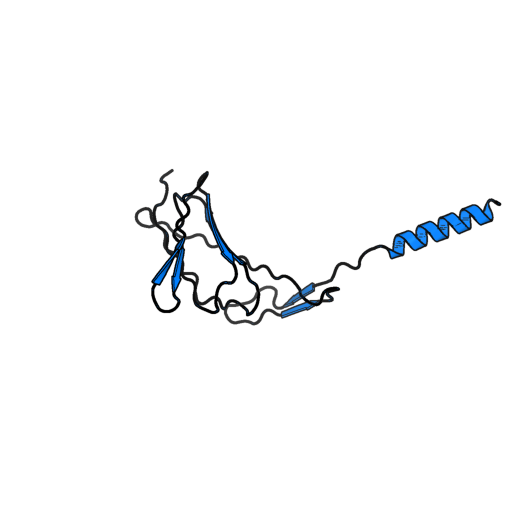 5.829 1.00 81.56 81 PRO A CA 1
ATOM 602 C C . PRO A 1 81 ? -10.675 4.616 5.667 1.00 81.56 81 PRO A C 1
ATOM 604 O O . PRO A 1 81 ? -10.312 3.874 6.577 1.00 81.56 81 PRO A O 1
ATOM 607 N N . ASN A 1 82 ? -10.030 4.688 4.508 1.00 82.38 82 ASN A N 1
ATOM 608 C CA . ASN A 1 82 ? -8.861 3.880 4.194 1.00 82.38 82 ASN A CA 1
ATOM 609 C C . ASN A 1 82 ? -7.771 4.724 3.526 1.00 82.38 82 ASN A C 1
ATOM 611 O O . ASN A 1 82 ? -8.038 5.793 2.967 1.00 82.38 82 ASN A O 1
ATOM 615 N N . LYS A 1 83 ? -6.535 4.228 3.599 1.00 85.88 83 LYS A N 1
ATOM 616 C CA . LYS A 1 83 ? -5.377 4.795 2.911 1.00 85.88 83 LYS A CA 1
ATOM 617 C C . LYS A 1 83 ? -4.625 3.676 2.209 1.00 85.88 83 LYS A C 1
ATOM 619 O O . LYS A 1 83 ? -4.191 2.723 2.851 1.00 85.88 83 LYS A O 1
ATOM 624 N N . PHE A 1 84 ? -4.459 3.822 0.905 1.00 83.12 84 PHE A N 1
ATOM 625 C CA . PHE A 1 84 ? -3.686 2.920 0.071 1.00 83.12 84 PHE A CA 1
ATOM 626 C C . PHE A 1 84 ? -2.366 3.581 -0.306 1.00 83.12 84 PHE A C 1
ATOM 628 O O . PHE A 1 84 ? -2.337 4.755 -0.679 1.00 83.12 84 PHE A O 1
ATOM 635 N N . ILE A 1 85 ? -1.277 2.828 -0.180 1.00 87.62 85 ILE A N 1
ATOM 636 C CA . ILE A 1 85 ? 0.074 3.289 -0.483 1.00 87.62 85 ILE A CA 1
ATOM 637 C C . ILE A 1 85 ? 0.738 2.215 -1.337 1.00 87.62 85 ILE A C 1
ATOM 639 O O . ILE A 1 85 ? 0.702 1.037 -0.980 1.00 87.62 85 ILE A O 1
ATOM 643 N N . VAL A 1 86 ? 1.332 2.628 -2.451 1.00 87.81 86 VAL A N 1
ATOM 644 C CA . VAL A 1 86 ? 2.185 1.785 -3.288 1.00 87.81 86 VAL A CA 1
ATOM 645 C C . VAL A 1 86 ? 3.572 2.383 -3.294 1.00 87.81 86 VAL A C 1
ATOM 647 O O . VAL A 1 86 ? 3.726 3.575 -3.544 1.00 87.81 86 VAL A O 1
ATOM 650 N N . GLU A 1 87 ? 4.566 1.547 -3.041 1.00 91.06 87 GLU A N 1
ATOM 651 C CA . GLU A 1 87 ? 5.968 1.935 -3.043 1.00 91.06 87 GLU A CA 1
ATOM 652 C C . GLU A 1 87 ? 6.731 0.978 -3.950 1.00 91.06 87 GLU A C 1
ATOM 654 O O . GLU A 1 87 ? 6.512 -0.235 -3.906 1.00 91.06 87 GLU A O 1
ATOM 659 N N . ALA A 1 88 ? 7.634 1.526 -4.753 1.00 90.25 88 ALA A N 1
ATOM 660 C CA . ALA A 1 88 ? 8.594 0.750 -5.517 1.00 90.25 88 ALA A CA 1
ATOM 661 C C . ALA A 1 88 ? 10.008 1.251 -5.242 1.00 90.25 88 ALA A C 1
ATOM 663 O O . ALA A 1 88 ? 10.234 2.422 -4.931 1.00 90.25 88 ALA A O 1
ATOM 664 N N . SER A 1 89 ? 10.958 0.328 -5.323 1.00 91.38 89 SER A N 1
ATOM 665 C CA . SER A 1 89 ? 12.384 0.574 -5.132 1.00 91.38 89 SER A CA 1
ATOM 666 C C . SER A 1 89 ? 13.152 0.027 -6.328 1.00 91.38 89 SER A C 1
ATOM 668 O O . SER A 1 89 ? 12.749 -0.990 -6.890 1.00 91.38 89 SER A O 1
ATOM 670 N N . ASN A 1 90 ? 14.269 0.671 -6.663 1.00 90.56 90 ASN A N 1
ATOM 671 C CA . ASN A 1 90 ? 15.088 0.418 -7.852 1.00 90.56 90 ASN A CA 1
ATOM 672 C C . ASN A 1 90 ? 14.343 0.707 -9.171 1.00 90.56 90 ASN A C 1
ATOM 674 O O . ASN A 1 90 ? 14.387 -0.092 -10.106 1.00 90.56 90 ASN A O 1
ATOM 678 N N . VAL A 1 91 ? 13.631 1.837 -9.226 1.00 86.62 91 VAL A N 1
ATOM 679 C CA . VAL A 1 91 ? 12.798 2.243 -10.374 1.00 86.62 91 VAL A CA 1
ATOM 680 C C . VAL A 1 91 ? 13.053 3.702 -10.752 1.00 86.62 91 VAL A C 1
ATOM 682 O O . VAL A 1 91 ? 13.485 4.475 -9.898 1.00 86.62 91 VAL A O 1
ATOM 685 N N . GLU A 1 92 ? 12.779 4.085 -12.003 1.00 88.56 92 GLU A N 1
ATOM 686 C CA . GLU A 1 92 ? 12.813 5.496 -12.437 1.00 88.56 92 GLU A CA 1
ATOM 687 C C . GLU A 1 92 ? 11.486 6.210 -12.173 1.00 88.56 92 GLU A C 1
ATOM 689 O O . GLU A 1 92 ? 11.463 7.398 -11.851 1.00 88.56 92 GLU A O 1
ATOM 694 N N . ASP A 1 93 ? 10.373 5.491 -12.305 1.00 88.38 93 ASP A N 1
ATOM 695 C CA . ASP A 1 93 ? 9.033 5.997 -12.056 1.00 88.38 93 ASP A CA 1
ATOM 696 C C . ASP A 1 93 ? 8.078 4.890 -11.578 1.00 88.38 93 ASP A C 1
ATOM 698 O O . ASP A 1 93 ? 8.422 3.705 -11.480 1.00 88.38 93 ASP A O 1
ATOM 702 N N . LEU A 1 94 ? 6.879 5.314 -11.182 1.00 88.25 94 LEU A N 1
ATOM 703 C CA . LEU A 1 94 ? 5.805 4.448 -10.716 1.00 88.25 94 LEU A CA 1
ATOM 704 C C . LEU A 1 94 ? 4.474 4.922 -11.295 1.00 88.25 94 LEU A C 1
ATOM 706 O O . LEU A 1 94 ? 3.814 5.788 -10.727 1.00 88.25 94 LEU A O 1
ATOM 710 N N . GLU A 1 95 ? 4.030 4.327 -12.397 1.00 86.31 95 GLU A N 1
ATOM 711 C CA . GLU A 1 95 ? 2.657 4.505 -12.872 1.00 86.31 95 GLU A CA 1
ATOM 712 C C . GLU A 1 95 ? 1.670 3.597 -12.101 1.00 86.31 95 GLU A C 1
ATOM 714 O O . GLU A 1 95 ? 1.878 2.405 -11.880 1.00 86.31 95 GLU A O 1
ATOM 719 N N . VAL A 1 96 ? 0.554 4.160 -11.643 1.00 82.88 96 VAL A N 1
ATOM 720 C CA . VAL A 1 96 ? -0.497 3.422 -10.929 1.00 82.88 96 VAL A CA 1
ATOM 721 C C . VAL A 1 96 ? -1.797 3.565 -11.704 1.00 82.88 96 VAL A C 1
ATOM 723 O O . VAL A 1 96 ? -2.231 4.682 -11.975 1.00 82.88 96 VAL A O 1
ATOM 726 N N . LYS A 1 97 ? -2.446 2.445 -12.056 1.00 78.56 97 LYS A N 1
ATOM 727 C CA . LYS A 1 97 ? -3.683 2.428 -12.861 1.00 78.56 97 LYS A CA 1
ATOM 728 C C . LYS A 1 97 ? -4.798 1.677 -12.166 1.00 78.56 97 LYS A C 1
ATOM 730 O O . LYS A 1 97 ? -4.683 0.491 -11.901 1.00 78.56 97 LYS A O 1
ATOM 735 N N . THR A 1 98 ? -5.936 2.318 -11.970 1.00 70.94 98 THR A N 1
ATOM 736 C CA . THR A 1 98 ? -7.081 1.679 -11.313 1.00 70.94 98 THR A CA 1
ATOM 737 C C . THR A 1 98 ? -8.148 1.302 -12.330 1.00 70.94 98 THR A C 1
ATOM 739 O O . THR A 1 98 ? -8.314 1.967 -13.358 1.00 70.94 98 THR A O 1
ATOM 742 N N . LYS A 1 99 ? -8.862 0.203 -12.063 1.00 65.56 99 LYS A N 1
ATOM 743 C CA . LYS A 1 99 ? -9.960 -0.260 -12.907 1.00 65.56 99 LYS A CA 1
ATOM 744 C C . LYS A 1 99 ? -11.258 -0.211 -12.111 1.00 65.56 99 LYS A C 1
ATOM 746 O O . LYS A 1 99 ? -11.572 -1.120 -11.352 1.00 65.56 99 LYS A O 1
ATOM 751 N N . LEU A 1 100 ? -12.005 0.869 -12.312 1.00 63.09 100 LEU A N 1
ATOM 752 C CA . LEU A 1 100 ? -13.380 0.999 -11.831 1.00 63.09 100 LEU A CA 1
ATOM 753 C C . LEU A 1 100 ? -14.337 0.470 -12.911 1.00 63.09 100 LEU A C 1
ATOM 755 O O . LEU A 1 100 ? -14.697 -0.702 -12.889 1.00 63.09 100 LEU A O 1
ATOM 759 N N . MET A 1 101 ? -14.669 1.308 -13.898 1.00 51.41 101 MET A N 1
ATOM 760 C CA . MET A 1 101 ? -15.490 0.955 -15.072 1.00 51.41 101 MET A CA 1
ATOM 761 C C . MET A 1 101 ? -14.677 1.021 -16.378 1.00 51.41 101 MET A C 1
ATOM 763 O O . MET A 1 101 ? -14.794 0.160 -17.245 1.00 51.41 101 MET A O 1
ATOM 767 N N . PHE A 1 102 ? -13.781 2.007 -16.469 1.00 60.31 102 PHE A N 1
ATOM 768 C CA . PHE A 1 102 ? -12.742 2.148 -17.489 1.00 60.31 102 PHE A CA 1
ATOM 769 C C . PHE A 1 102 ? -11.378 2.244 -16.793 1.00 60.31 102 PHE A C 1
ATOM 771 O O . PHE A 1 102 ? -11.308 2.444 -15.577 1.00 60.31 102 PHE A O 1
ATOM 778 N N . TRP A 1 103 ? -10.294 2.072 -17.546 1.00 62.34 103 TRP A N 1
ATOM 779 C CA . TRP A 1 103 ? -8.940 2.213 -17.014 1.00 62.34 103 TRP A CA 1
ATOM 780 C C . TRP A 1 103 ? -8.598 3.686 -16.803 1.00 62.34 103 TRP A C 1
ATOM 782 O O . TRP A 1 103 ? -8.652 4.467 -17.750 1.00 62.34 103 TRP A O 1
ATOM 792 N N . LEU A 1 104 ? -8.227 4.051 -15.576 1.00 64.44 104 LEU A N 1
ATOM 793 C CA . LEU A 1 104 ? -7.819 5.408 -15.215 1.00 64.44 104 LEU A CA 1
ATOM 794 C C . LEU A 1 104 ? -6.419 5.375 -14.596 1.00 64.44 104 LEU A C 1
ATOM 796 O O . LEU A 1 104 ? -6.180 4.634 -13.637 1.00 64.44 104 LEU A O 1
ATOM 800 N N . THR A 1 105 ? -5.501 6.187 -15.126 1.00 70.62 105 THR A N 1
ATOM 801 C CA . THR A 1 105 ? -4.212 6.442 -14.470 1.00 70.62 105 THR A CA 1
ATOM 802 C C . THR A 1 105 ? -4.470 7.262 -13.211 1.00 70.62 105 THR A C 1
ATOM 804 O O . THR A 1 105 ? -5.030 8.352 -13.268 1.00 70.62 105 THR A O 1
ATOM 807 N N . ALA A 1 106 ? -4.090 6.704 -12.068 1.00 76.44 106 ALA A N 1
ATOM 808 C CA . ALA A 1 106 ? -4.286 7.287 -10.750 1.00 76.44 106 ALA A CA 1
ATOM 809 C C . ALA A 1 106 ? -3.084 8.138 -10.308 1.00 76.44 106 ALA A C 1
ATOM 811 O O . ALA A 1 106 ? -3.264 9.104 -9.568 1.00 76.44 106 ALA A O 1
ATOM 812 N N . GLY A 1 107 ? -1.877 7.825 -10.791 1.00 82.31 107 GLY A N 1
ATOM 813 C CA . GLY A 1 107 ? -0.675 8.633 -10.577 1.00 82.31 107 GLY A CA 1
ATOM 814 C C . GLY A 1 107 ? 0.528 8.132 -11.373 1.00 82.31 107 GLY A C 1
ATOM 815 O O . GLY A 1 107 ? 0.515 6.998 -11.847 1.00 82.31 107 GLY A O 1
ATOM 816 N N . HIS A 1 108 ? 1.546 8.987 -11.517 1.00 87.50 108 HIS A N 1
ATOM 817 C CA . HIS A 1 108 ? 2.814 8.658 -12.187 1.00 87.50 108 HIS A CA 1
ATOM 818 C C . HIS A 1 108 ? 4.064 9.275 -11.500 1.00 87.50 108 HIS A C 1
ATOM 820 O O . HIS A 1 108 ? 4.871 9.937 -12.146 1.00 87.50 108 HIS A O 1
ATOM 826 N N . PRO A 1 109 ? 4.231 9.176 -10.169 1.00 88.81 109 PRO A N 1
ATOM 827 C CA . PRO A 1 109 ? 5.386 9.783 -9.506 1.00 88.81 109 PRO A CA 1
ATOM 828 C C . PRO A 1 109 ? 6.722 9.289 -10.083 1.00 88.81 109 PRO A C 1
ATOM 830 O O . PRO A 1 109 ? 6.956 8.086 -10.196 1.00 88.81 109 PRO A O 1
ATOM 833 N N . SER A 1 110 ? 7.606 10.236 -10.398 1.00 91.44 110 SER A N 1
ATOM 834 C CA . SER A 1 110 ? 9.020 9.960 -10.652 1.00 91.44 110 SER A CA 1
ATOM 835 C C . SER A 1 110 ? 9.713 9.529 -9.364 1.00 91.44 110 SER A C 1
ATOM 837 O O . SER A 1 110 ? 9.330 9.943 -8.265 1.00 91.44 110 SER A O 1
ATOM 839 N N . ALA A 1 111 ? 10.738 8.700 -9.500 1.00 91.50 111 ALA A N 1
ATOM 840 C CA . ALA A 1 111 ? 11.533 8.247 -8.382 1.00 91.50 111 ALA A CA 1
ATOM 841 C C . ALA A 1 111 ? 12.517 9.321 -7.909 1.00 91.50 111 ALA A C 1
ATOM 843 O O . ALA A 1 111 ? 13.135 10.029 -8.703 1.00 91.50 111 ALA A O 1
ATOM 844 N N . THR A 1 112 ? 12.713 9.362 -6.596 1.00 93.00 112 THR A N 1
ATOM 845 C CA . THR A 1 112 ? 13.816 10.064 -5.939 1.00 93.00 112 THR A CA 1
ATOM 846 C C . THR A 1 112 ? 14.705 9.001 -5.307 1.00 93.00 112 THR A C 1
ATOM 848 O O . THR A 1 112 ? 14.212 8.157 -4.559 1.00 93.00 112 THR A O 1
ATOM 851 N N . ASP A 1 113 ? 15.995 8.995 -5.642 1.00 92.62 113 ASP A N 1
ATOM 852 C CA . ASP A 1 113 ? 16.967 7.994 -5.170 1.00 92.62 113 ASP A CA 1
ATOM 853 C C . ASP A 1 113 ? 16.518 6.541 -5.428 1.00 92.62 113 ASP A C 1
ATOM 855 O O . ASP A 1 113 ? 16.610 5.661 -4.568 1.00 92.62 113 ASP A O 1
ATOM 859 N N . GLY A 1 114 ? 15.955 6.299 -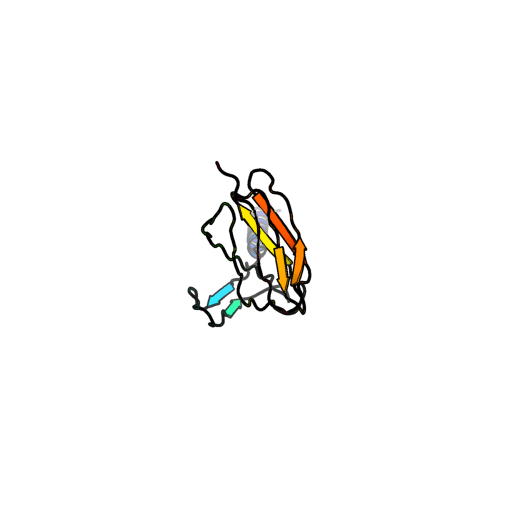6.617 1.00 89.62 114 GLY A N 1
ATOM 860 C CA . GLY A 1 114 ? 15.455 4.987 -7.033 1.00 89.62 114 GLY A CA 1
ATOM 861 C C . GLY A 1 114 ? 14.180 4.538 -6.313 1.00 89.62 114 GLY A C 1
ATOM 862 O O . GLY A 1 114 ? 13.809 3.369 -6.422 1.00 89.62 114 GLY A O 1
ATOM 863 N N . LYS A 1 115 ? 13.510 5.422 -5.562 1.00 92.19 115 LYS A N 1
ATOM 864 C CA . LYS A 1 115 ? 12.257 5.130 -4.857 1.00 92.19 115 LYS A CA 1
ATOM 865 C C . LYS A 1 115 ? 11.127 6.027 -5.329 1.00 92.19 115 LYS A C 1
ATOM 867 O O . LYS A 1 115 ? 11.245 7.248 -5.310 1.00 92.19 115 LYS A O 1
ATOM 872 N N . ALA A 1 116 ? 9.999 5.418 -5.666 1.00 92.25 116 ALA A N 1
ATOM 873 C CA . ALA A 1 116 ? 8.773 6.120 -6.021 1.00 92.25 116 ALA A CA 1
ATOM 874 C C . ALA A 1 116 ? 7.622 5.650 -5.123 1.00 92.25 116 ALA A C 1
ATOM 876 O O . ALA A 1 116 ? 7.545 4.475 -4.754 1.00 92.25 116 ALA A O 1
ATOM 877 N N . SER A 1 117 ? 6.735 6.575 -4.752 1.00 92.12 117 SER A N 1
ATOM 878 C CA . SER A 1 117 ? 5.605 6.304 -3.859 1.00 92.12 117 SER A CA 1
ATOM 879 C C . SER A 1 117 ? 4.347 7.012 -4.341 1.00 92.12 117 SER A C 1
ATOM 881 O O . SER A 1 117 ? 4.375 8.194 -4.684 1.00 92.12 117 SER A O 1
ATOM 883 N N . TYR A 1 118 ? 3.233 6.288 -4.337 1.00 89.38 118 TYR A N 1
ATOM 884 C CA . TYR A 1 118 ? 1.903 6.798 -4.633 1.00 89.38 118 TYR A CA 1
ATOM 885 C C . TYR A 1 118 ? 0.977 6.539 -3.446 1.00 89.38 118 TYR A C 1
ATOM 887 O O . TYR A 1 118 ? 0.915 5.424 -2.931 1.00 89.38 118 TYR A O 1
ATOM 895 N N . SER A 1 119 ? 0.225 7.557 -3.026 1.00 88.12 119 SER A N 1
ATOM 896 C CA . SER A 1 119 ? -0.714 7.468 -1.906 1.00 88.12 119 SER A CA 1
ATOM 897 C C . SER A 1 119 ? -2.085 7.983 -2.318 1.00 88.12 119 SER A C 1
ATOM 899 O O . SER A 1 119 ? -2.204 9.079 -2.860 1.00 88.12 119 SER A O 1
ATOM 901 N N . MET A 1 120 ? -3.129 7.240 -1.962 1.00 83.25 120 MET A N 1
ATOM 902 C CA . MET A 1 120 ? -4.521 7.608 -2.203 1.00 83.25 120 MET A CA 1
ATOM 903 C C . MET A 1 120 ? -5.373 7.294 -0.972 1.00 83.25 120 MET A C 1
ATOM 905 O O . MET A 1 120 ? -5.234 6.238 -0.357 1.00 83.25 120 MET A O 1
ATOM 909 N N . SER A 1 121 ? -6.258 8.219 -0.610 1.00 84.62 121 SER A N 1
ATOM 910 C CA . SER A 1 121 ? -7.201 8.055 0.502 1.00 84.62 121 SER A CA 1
ATOM 911 C C . SER A 1 121 ? -8.603 7.766 -0.020 1.00 84.62 121 SER A C 1
ATOM 913 O O . SER A 1 121 ? -8.946 8.180 -1.126 1.00 84.62 121 SER A O 1
ATOM 915 N N . ASN A 1 122 ? -9.428 7.119 0.806 1.00 77.81 122 ASN A N 1
ATOM 916 C CA . ASN A 1 122 ? -10.829 6.804 0.505 1.00 77.81 122 ASN A CA 1
ATOM 917 C C . ASN A 1 122 ? -10.983 6.015 -0.799 1.00 77.81 122 ASN A C 1
ATOM 919 O O . ASN A 1 122 ? -11.824 6.338 -1.640 1.00 77.81 122 ASN A O 1
ATOM 923 N N . VAL A 1 123 ? -10.148 4.991 -0.983 1.00 74.31 123 VAL A N 1
ATOM 924 C CA . VAL A 1 123 ? -10.222 4.156 -2.175 1.00 74.31 123 VAL A CA 1
ATOM 925 C C . VAL A 1 123 ? -11.582 3.448 -2.200 1.00 74.31 123 VAL A C 1
ATOM 927 O O . VAL A 1 123 ? -11.930 2.785 -1.216 1.00 74.31 123 VAL A O 1
ATOM 930 N N . PRO A 1 124 ? -12.361 3.586 -3.291 1.00 64.94 124 PRO A N 1
ATOM 931 C CA . PRO A 1 124 ? -13.647 2.917 -3.423 1.00 64.94 124 PRO A CA 1
ATOM 932 C C . PRO A 1 124 ? -13.508 1.391 -3.433 1.00 64.94 124 PRO A C 1
ATOM 934 O O . PRO A 1 124 ? -12.497 0.841 -3.870 1.00 64.94 124 PRO A O 1
ATOM 937 N N . LYS A 1 125 ? -14.578 0.700 -3.034 1.00 58.12 125 LYS A N 1
ATOM 938 C CA . LYS A 1 125 ? -14.711 -0.759 -3.143 1.00 58.12 125 LYS A CA 1
ATOM 939 C C . LYS A 1 125 ? -14.569 -1.184 -4.615 1.00 58.12 125 LYS A C 1
ATOM 941 O O . LYS A 1 125 ? -15.443 -0.892 -5.427 1.00 58.12 125 LYS A O 1
ATOM 946 N N . GLY A 1 126 ? -13.466 -1.843 -4.980 1.00 53.78 126 GLY A N 1
ATOM 947 C CA . GLY A 1 126 ? -13.171 -2.211 -6.372 1.00 53.78 126 GLY A CA 1
ATOM 948 C C . GLY A 1 126 ? -11.734 -2.702 -6.590 1.00 53.78 126 GLY A C 1
ATOM 949 O O . GLY A 1 126 ? -10.905 -2.634 -5.690 1.00 53.78 126 GLY A O 1
ATOM 950 N N . SER A 1 127 ? -11.445 -3.248 -7.779 1.00 51.62 127 SER A N 1
ATOM 951 C CA . SER A 1 127 ? -10.142 -3.856 -8.107 1.00 51.62 127 SER A CA 1
ATOM 952 C C . SER A 1 127 ? -9.107 -2.805 -8.518 1.00 51.62 127 SER A C 1
ATOM 954 O O . SER A 1 127 ? -9.232 -2.160 -9.559 1.00 51.62 127 SER A O 1
ATOM 956 N N . LEU A 1 128 ? -8.053 -2.659 -7.720 1.00 53.94 128 LEU A N 1
ATOM 957 C CA . LEU A 1 128 ? -6.864 -1.897 -8.095 1.00 53.94 128 LEU A CA 1
ATOM 958 C C . LEU A 1 128 ? -5.939 -2.796 -8.911 1.00 53.94 128 LEU A C 1
ATOM 960 O O . LEU A 1 128 ? -5.719 -3.941 -8.539 1.00 53.94 128 LEU A O 1
ATOM 964 N N . LEU A 1 129 ? -5.399 -2.283 -10.011 1.00 53.62 129 LEU A N 1
ATOM 965 C CA . LEU A 1 129 ? -4.320 -2.934 -10.748 1.00 53.62 129 LEU A CA 1
ATOM 966 C C . LEU A 1 129 ? -3.100 -2.009 -10.686 1.00 53.62 129 LEU A C 1
ATOM 968 O O . LEU A 1 129 ? -3.178 -0.866 -10.240 1.00 53.62 129 LEU A O 1
ATOM 972 N N . HIS A 1 130 ? -1.934 -2.523 -11.037 1.00 50.97 130 HIS A N 1
ATOM 973 C CA . HIS A 1 130 ? -0.700 -1.758 -11.003 1.00 50.97 130 HIS A CA 1
ATOM 974 C C . HIS A 1 130 ? 0.060 -2.057 -12.302 1.00 50.97 130 HIS A C 1
ATOM 976 O O . HIS A 1 130 ? 0.078 -3.190 -12.781 1.00 50.97 130 HIS A O 1
ATOM 982 N N . LYS A 1 131 ? 0.546 -1.013 -12.973 1.00 44.19 131 LYS A N 1
ATOM 983 C CA . LYS A 1 131 ? 1.292 -1.106 -14.233 1.00 44.19 131 LYS A CA 1
ATOM 984 C C . LYS A 1 131 ? 2.228 0.083 -14.284 1.00 44.19 131 LYS A C 1
ATOM 986 O O . LYS A 1 131 ? 1.713 1.192 -14.314 1.00 44.19 131 LYS A O 1
ATOM 991 N N . THR A 1 132 ? 3.530 -0.165 -14.365 1.00 53.75 132 THR A N 1
ATOM 992 C CA . THR A 1 132 ? 4.572 0.866 -14.383 1.00 53.75 132 THR A CA 1
ATOM 993 C C . THR A 1 132 ? 5.522 0.639 -15.556 1.00 53.75 132 THR A C 1
ATOM 995 O O . THR A 1 132 ? 5.602 -0.470 -16.082 1.00 53.75 132 THR A O 1
ATOM 998 N N . ASN A 1 133 ? 6.237 1.693 -15.941 1.00 50.22 133 ASN A N 1
ATOM 999 C CA . ASN A 1 133 ? 7.262 1.690 -16.980 1.00 50.22 133 ASN A CA 1
ATOM 1000 C C . ASN A 1 133 ? 8.653 1.942 -16.365 1.00 50.22 133 ASN A C 1
ATOM 1002 O O . ASN A 1 133 ? 8.785 2.219 -15.178 1.00 50.22 133 ASN A O 1
ATOM 1006 N N . ARG A 1 134 ? 9.664 1.772 -17.221 1.00 51.50 134 ARG A N 1
ATOM 1007 C CA . ARG A 1 134 ? 11.108 2.038 -17.113 1.00 51.50 134 ARG A CA 1
ATOM 1008 C C . ARG A 1 134 ? 11.868 1.723 -15.806 1.00 51.50 134 ARG A C 1
ATOM 1010 O O . ARG A 1 134 ? 11.772 2.352 -14.754 1.00 51.50 134 ARG A O 1
ATOM 1017 N N . HIS A 1 135 ? 12.736 0.738 -15.969 1.00 50.69 135 HIS A N 1
ATOM 1018 C CA . HIS A 1 135 ? 13.856 0.311 -15.160 1.00 50.69 135 HIS A CA 1
ATOM 1019 C C . HIS A 1 135 ? 15.039 1.247 -15.393 1.00 50.69 135 HIS A C 1
ATOM 1021 O O . HIS A 1 135 ? 15.419 1.484 -16.538 1.00 50.69 135 HIS A O 1
ATOM 1027 N N . SER A 1 136 ? 15.650 1.702 -14.300 1.00 44.44 136 SER A N 1
ATOM 1028 C CA . SER A 1 136 ? 16.962 2.338 -14.349 1.00 44.44 136 SER A CA 1
ATOM 1029 C C . SER A 1 136 ? 17.994 1.228 -14.532 1.00 44.44 136 SER A C 1
ATOM 1031 O O . SER A 1 136 ? 18.133 0.415 -13.611 1.00 44.44 136 SER A O 1
ATOM 1033 N N . PRO A 1 137 ? 18.727 1.157 -15.657 1.00 45.28 137 PRO A N 1
ATOM 1034 C CA . PRO A 1 137 ? 19.920 0.333 -15.690 1.00 45.28 137 PRO A CA 1
ATOM 1035 C C . PRO A 1 137 ? 20.902 0.905 -14.660 1.00 45.28 137 PRO A C 1
ATOM 1037 O O . PRO A 1 137 ? 21.085 2.123 -14.572 1.00 45.28 137 PRO A O 1
ATOM 1040 N N . ALA A 1 138 ? 21.443 0.021 -13.826 1.00 44.62 138 ALA A N 1
ATOM 1041 C CA . ALA A 1 138 ? 22.574 0.327 -12.958 1.00 44.62 138 ALA A CA 1
ATOM 1042 C C . ALA A 1 138 ? 23.847 0.574 -13.782 1.00 44.62 138 ALA A C 1
ATOM 1044 O O . ALA A 1 138 ? 23.968 -0.035 -14.873 1.00 44.62 138 ALA A O 1
#